Protein AF-A0A9P5YJB1-F1 (afdb_monomer)

Structure (mmCIF, N/CA/C/O backbone):
data_AF-A0A9P5YJB1-F1
#
_entry.id   AF-A0A9P5YJB1-F1
#
loop_
_atom_site.group_PDB
_atom_site.id
_atom_site.type_symbol
_atom_site.label_atom_id
_atom_site.label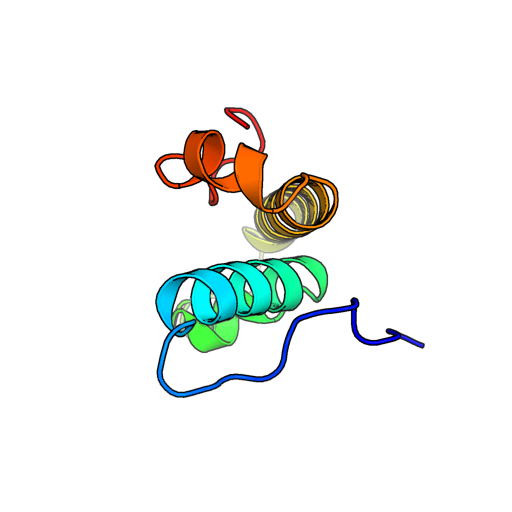_alt_id
_atom_site.label_comp_id
_atom_site.label_asym_id
_atom_site.label_entity_id
_atom_site.label_seq_id
_atom_site.pdbx_PDB_ins_code
_atom_site.Cartn_x
_atom_site.Cartn_y
_atom_site.Cartn_z
_atom_site.occupancy
_atom_site.B_iso_or_equiv
_atom_site.auth_seq_id
_atom_site.auth_comp_id
_atom_site.auth_asym_id
_atom_site.auth_atom_id
_atom_site.pdbx_PDB_model_num
ATOM 1 N N . SER A 1 1 ? 16.277 14.973 4.042 1.00 41.62 1 SER A N 1
ATOM 2 C CA . SER A 1 1 ? 15.562 14.670 5.292 1.00 41.62 1 SER A CA 1
ATOM 3 C C . SER A 1 1 ? 14.194 14.118 4.959 1.00 41.62 1 SER A C 1
ATOM 5 O O . SER A 1 1 ? 13.335 14.877 4.539 1.00 41.62 1 SER A O 1
ATOM 7 N N . SER A 1 2 ? 14.007 12.803 5.047 1.00 51.22 2 SER A N 1
ATOM 8 C CA . SER A 1 2 ? 12.696 12.166 4.903 1.00 51.22 2 SER A CA 1
ATOM 9 C C . SER A 1 2 ? 11.957 12.313 6.233 1.00 51.22 2 SER A C 1
ATOM 11 O O . SER A 1 2 ? 12.082 11.468 7.118 1.00 51.22 2 SER A O 1
ATOM 13 N N . SER A 1 3 ? 11.266 13.437 6.424 1.00 59.75 3 SER A N 1
ATOM 14 C CA . SER A 1 3 ? 10.294 13.552 7.513 1.00 59.75 3 SER A CA 1
ATOM 15 C C . SER A 1 3 ? 9.320 12.383 7.398 1.00 59.75 3 SER A C 1
ATOM 17 O O . SER A 1 3 ? 8.818 12.125 6.301 1.00 59.75 3 SER A O 1
ATOM 19 N N . LEU A 1 4 ? 9.086 11.663 8.498 1.00 60.62 4 LEU A N 1
ATOM 20 C CA . LEU A 1 4 ? 8.050 10.638 8.524 1.00 60.62 4 LEU A CA 1
ATOM 21 C C . LEU A 1 4 ? 6.742 11.300 8.052 1.00 60.62 4 LEU A C 1
ATOM 23 O O . LEU A 1 4 ? 6.387 12.348 8.604 1.00 60.62 4 LEU A O 1
ATOM 27 N N . PRO A 1 5 ? 6.036 10.750 7.048 1.00 68.56 5 PRO A N 1
ATOM 28 C CA . PRO A 1 5 ? 4.649 11.129 6.839 1.00 68.56 5 PRO A CA 1
ATOM 29 C C . PRO A 1 5 ? 3.883 10.906 8.145 1.00 68.56 5 PRO A C 1
ATOM 31 O O . PRO A 1 5 ? 4.332 10.148 9.009 1.00 68.56 5 PRO A O 1
ATOM 34 N N . ASN A 1 6 ? 2.748 11.584 8.308 1.00 81.81 6 ASN A N 1
ATOM 35 C CA . ASN A 1 6 ? 1.941 11.541 9.528 1.00 81.81 6 ASN A CA 1
ATOM 36 C C . ASN A 1 6 ? 1.191 10.197 9.671 1.00 81.81 6 ASN A C 1
ATOM 38 O O . ASN A 1 6 ? -0.026 10.162 9.797 1.00 81.81 6 ASN A O 1
ATOM 42 N N . ILE A 1 7 ? 1.929 9.088 9.589 1.00 85.62 7 ILE A N 1
ATOM 43 C CA . ILE A 1 7 ? 1.449 7.718 9.726 1.00 85.62 7 ILE A CA 1
ATOM 44 C C . ILE A 1 7 ? 1.106 7.501 11.192 1.00 85.62 7 ILE A C 1
ATOM 46 O O . ILE A 1 7 ? 1.943 7.682 12.087 1.00 85.62 7 ILE A O 1
ATOM 50 N N . THR A 1 8 ? -0.131 7.088 11.440 1.00 90.12 8 THR A N 1
ATOM 51 C CA . THR A 1 8 ? -0.598 6.803 12.796 1.00 90.12 8 THR A CA 1
ATOM 52 C C . THR A 1 8 ? 0.176 5.615 13.357 1.00 90.12 8 THR A C 1
ATOM 54 O O . THR A 1 8 ? 0.282 4.579 12.709 1.00 90.12 8 THR A O 1
ATOM 57 N N . LYS A 1 9 ? 0.708 5.721 14.582 1.00 92.12 9 LYS A N 1
ATOM 58 C CA . LYS A 1 9 ? 1.417 4.598 15.221 1.00 92.12 9 LYS A CA 1
ATOM 59 C C . LYS A 1 9 ? 0.519 3.357 15.303 1.00 92.12 9 LYS A C 1
ATOM 61 O O . LYS A 1 9 ? -0.680 3.466 15.570 1.00 92.12 9 LYS A O 1
ATOM 66 N N . LEU A 1 10 ? 1.117 2.181 15.109 1.00 93.94 10 LEU A N 1
ATOM 67 C CA . LEU A 1 10 ? 0.426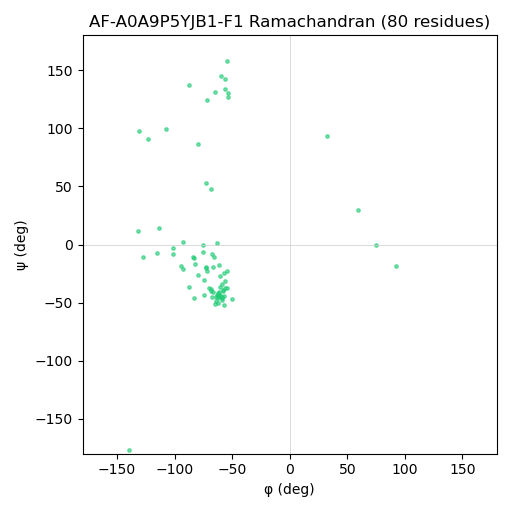 0.902 15.254 1.00 93.94 10 LEU A CA 1
ATOM 68 C C . LEU A 1 10 ? -0.204 0.781 16.651 1.00 93.94 10 LEU A C 1
ATOM 70 O O . LEU A 1 10 ? 0.436 1.065 17.665 1.00 93.94 10 LEU A O 1
ATOM 74 N N . ASN A 1 11 ? -1.458 0.344 16.691 1.00 93.50 11 ASN A N 1
ATOM 75 C CA . ASN A 1 11 ? -2.242 0.077 17.888 1.00 93.50 11 ASN A CA 1
ATOM 76 C C . ASN A 1 11 ? -3.081 -1.203 17.704 1.00 93.50 11 ASN A C 1
ATOM 78 O O . ASN A 1 11 ? -2.988 -1.883 16.683 1.00 93.50 11 ASN A O 1
ATOM 82 N N . SER A 1 12 ? -3.908 -1.547 18.693 1.00 94.56 12 SER A N 1
ATOM 83 C CA . SER A 1 12 ? -4.686 -2.795 18.709 1.00 94.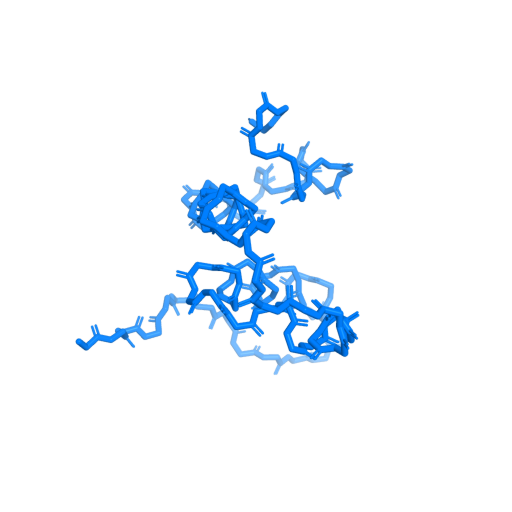56 12 SER A CA 1
ATOM 84 C C . SER A 1 12 ? -5.791 -2.894 17.648 1.00 94.56 12 SER A C 1
ATOM 86 O O . SER A 1 12 ? -6.386 -3.958 17.507 1.00 94.56 12 SER A O 1
ATOM 88 N N . THR A 1 13 ? -6.087 -1.817 16.913 1.00 95.25 13 THR A N 1
ATOM 89 C CA . THR A 1 13 ? -7.248 -1.736 16.006 1.00 95.25 13 THR A CA 1
ATOM 90 C C . THR A 1 13 ? -6.917 -1.303 14.577 1.00 95.25 13 THR A C 1
ATOM 92 O O . THR A 1 13 ? -7.773 -1.428 13.706 1.00 95.25 13 THR A O 1
ATOM 95 N N . ASN A 1 14 ? -5.698 -0.823 14.297 1.00 94.00 14 ASN A N 1
ATOM 96 C CA . ASN A 1 14 ? -5.362 -0.193 13.012 1.00 94.00 14 ASN A CA 1
ATOM 97 C C . ASN A 1 14 ? -4.347 -0.962 12.152 1.00 94.00 14 ASN A C 1
ATOM 99 O O . ASN A 1 14 ? -3.835 -0.381 11.200 1.00 94.00 14 ASN A O 1
ATOM 103 N N . TYR A 1 15 ? -4.054 -2.233 12.451 1.00 92.88 15 TYR A N 1
ATOM 104 C CA . TYR A 1 15 ? -2.990 -2.986 11.768 1.00 92.88 15 TYR A CA 1
ATOM 105 C C . TYR A 1 15 ? -3.076 -2.920 10.239 1.00 92.88 15 TYR A C 1
ATOM 107 O O . TYR A 1 15 ? -2.076 -2.624 9.600 1.00 92.88 15 TYR A O 1
ATOM 115 N N . ASN A 1 16 ? -4.261 -3.135 9.658 1.00 91.62 16 ASN A N 1
ATOM 116 C CA . ASN A 1 16 ? -4.428 -3.132 8.202 1.00 91.62 16 ASN A CA 1
ATOM 117 C C . ASN A 1 16 ? -4.085 -1.765 7.593 1.00 91.62 16 ASN A C 1
ATOM 119 O O . ASN A 1 16 ? -3.265 -1.682 6.690 1.00 91.62 16 ASN A O 1
ATOM 123 N N . THR A 1 17 ? -4.656 -0.685 8.135 1.00 90.81 17 THR A N 1
ATOM 124 C CA . THR A 1 17 ? -4.369 0.679 7.669 1.00 90.81 17 THR A CA 1
ATOM 125 C C . THR A 1 17 ? -2.898 1.036 7.868 1.00 90.81 17 THR A C 1
ATOM 127 O O . THR A 1 17 ? -2.266 1.576 6.967 1.00 90.81 17 THR A O 1
ATOM 130 N N . TRP A 1 18 ? -2.333 0.690 9.027 1.00 93.62 18 TRP A N 1
ATOM 131 C CA . TRP A 1 18 ? -0.927 0.929 9.334 1.00 93.62 18 TRP A CA 1
ATOM 132 C C . TRP A 1 18 ? 0.004 0.185 8.370 1.00 93.62 18 TRP A C 1
ATOM 134 O O . TRP A 1 18 ? 0.972 0.766 7.889 1.00 93.62 18 TRP A O 1
ATOM 144 N N . ALA A 1 19 ? -0.288 -1.082 8.070 1.00 92.69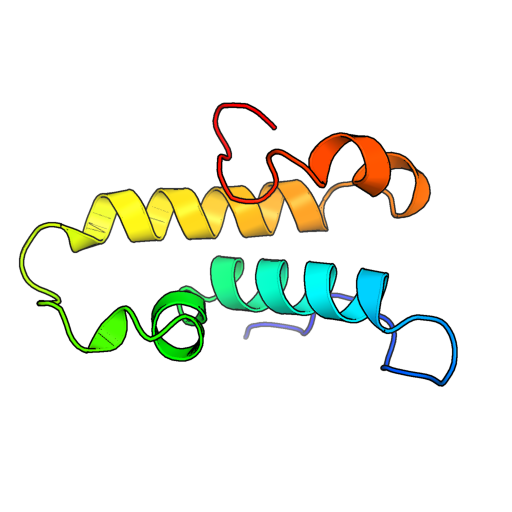 19 ALA A N 1
ATOM 145 C CA . ALA A 1 19 ? 0.507 -1.889 7.153 1.00 92.69 19 ALA A CA 1
ATOM 146 C C . ALA A 1 19 ? 0.485 -1.302 5.733 1.00 92.69 19 ALA A C 1
ATOM 148 O O . ALA A 1 19 ? 1.547 -1.173 5.124 1.00 92.69 19 ALA A O 1
ATOM 149 N N . ASP A 1 20 ? -0.688 -0.878 5.249 1.00 91.38 20 ASP A N 1
ATOM 150 C CA . ASP A 1 20 ? -0.841 -0.240 3.935 1.00 91.38 20 ASP A CA 1
ATOM 151 C C . ASP A 1 20 ? -0.044 1.081 3.857 1.00 91.38 20 ASP A C 1
ATOM 153 O O . ASP A 1 20 ? 0.695 1.325 2.900 1.00 91.38 20 ASP A O 1
ATOM 157 N N . GLU A 1 21 ? -0.121 1.920 4.896 1.00 91.81 21 GLU A N 1
ATOM 158 C CA . GLU A 1 21 ? 0.611 3.193 4.973 1.00 91.81 21 GLU A CA 1
ATOM 159 C C . GLU A 1 21 ? 2.127 3.012 5.071 1.00 91.81 21 GLU A C 1
ATOM 161 O O . GLU A 1 21 ? 2.889 3.740 4.427 1.00 91.81 21 GLU A O 1
ATOM 166 N N . VAL A 1 22 ? 2.583 2.039 5.861 1.00 92.56 22 VAL A N 1
ATOM 167 C CA . VAL A 1 22 ? 4.010 1.729 5.993 1.00 92.56 22 VAL A CA 1
ATOM 168 C C . VAL A 1 22 ? 4.557 1.129 4.703 1.00 92.56 22 VAL A C 1
ATOM 170 O O . VAL A 1 22 ? 5.649 1.522 4.290 1.00 92.56 22 VAL A O 1
ATOM 173 N N . LYS A 1 23 ? 3.803 0.256 4.022 1.00 91.75 23 LYS A N 1
ATOM 174 C CA . LYS A 1 23 ? 4.153 -0.228 2.679 1.00 91.75 23 LYS A CA 1
ATOM 175 C C . LYS A 1 23 ? 4.308 0.943 1.710 1.00 91.75 23 LYS A C 1
ATOM 177 O O . LYS A 1 23 ? 5.375 1.099 1.121 1.00 91.75 23 LYS A O 1
ATOM 182 N N . ALA A 1 24 ? 3.311 1.826 1.625 1.00 89.19 24 ALA A N 1
ATOM 183 C CA . ALA A 1 24 ? 3.360 3.009 0.764 1.00 89.19 24 ALA A CA 1
ATOM 184 C C . ALA A 1 24 ? 4.554 3.926 1.083 1.00 89.19 24 ALA A C 1
ATOM 186 O O . ALA A 1 24 ? 5.232 4.423 0.178 1.00 89.19 24 ALA A O 1
ATOM 187 N N . TRP A 1 25 ? 4.871 4.115 2.366 1.00 90.06 25 TRP A N 1
ATOM 188 C CA . TRP A 1 25 ? 6.054 4.869 2.768 1.00 90.06 25 TRP A CA 1
ATOM 189 C C . TRP A 1 25 ? 7.351 4.201 2.317 1.00 90.06 25 TRP A C 1
ATOM 191 O O . TRP A 1 25 ? 8.178 4.865 1.692 1.00 90.06 25 TRP A O 1
ATOM 201 N N . LEU A 1 26 ? 7.524 2.902 2.554 1.00 88.94 26 LEU A N 1
ATOM 202 C CA . LEU A 1 26 ? 8.706 2.158 2.108 1.00 88.94 26 LEU A CA 1
ATOM 203 C C . LEU A 1 26 ? 8.846 2.172 0.576 1.00 88.94 26 LEU A C 1
ATOM 205 O O . LEU A 1 26 ? 9.964 2.311 0.073 1.00 88.94 26 LEU A O 1
ATOM 209 N N . CYS A 1 27 ? 7.732 2.117 -0.163 1.00 87.00 27 CYS A N 1
ATOM 210 C CA . CYS A 1 27 ? 7.708 2.303 -1.615 1.00 87.00 27 CYS A CA 1
ATOM 211 C C . CYS A 1 27 ? 8.182 3.715 -2.003 1.00 87.00 27 CYS A C 1
ATOM 213 O O . CYS A 1 27 ? 9.076 3.857 -2.833 1.00 87.00 27 CYS A O 1
ATOM 215 N N . SER A 1 28 ? 7.691 4.767 -1.331 1.00 83.62 28 SER A N 1
ATOM 216 C CA . SER A 1 28 ? 8.128 6.159 -1.567 1.00 83.62 28 SER A CA 1
ATOM 217 C C . SER A 1 28 ? 9.627 6.388 -1.304 1.00 83.62 28 SER A C 1
ATOM 219 O O . SER A 1 28 ? 10.237 7.299 -1.874 1.00 83.62 28 SER A O 1
ATOM 221 N N . GLN A 1 29 ? 10.215 5.571 -0.424 1.00 84.50 29 GLN A N 1
ATOM 222 C CA . GLN A 1 29 ? 11.634 5.597 -0.073 1.00 84.50 29 GLN A CA 1
ATOM 223 C C . GLN A 1 29 ? 12.477 4.625 -0.920 1.00 84.50 29 GLN A C 1
ATOM 225 O O . GLN A 1 29 ? 13.687 4.561 -0.719 1.00 84.50 29 GLN A O 1
ATOM 230 N N . ASN A 1 30 ? 11.878 3.906 -1.878 1.00 80.69 30 ASN A N 1
ATOM 231 C CA . ASN A 1 30 ? 12.530 2.897 -2.723 1.00 80.69 30 ASN A CA 1
ATOM 232 C C . ASN A 1 30 ? 13.172 1.731 -1.944 1.00 80.69 30 ASN A C 1
ATOM 234 O O . ASN A 1 30 ? 14.171 1.169 -2.387 1.00 80.69 30 ASN A O 1
ATOM 238 N N . VAL A 1 31 ? 12.632 1.380 -0.774 1.00 83.19 31 VAL A N 1
ATOM 239 C CA . VAL A 1 31 ? 13.164 0.296 0.079 1.00 83.19 31 VAL A CA 1
ATOM 240 C C . VAL A 1 31 ? 12.203 -0.883 0.227 1.00 83.19 31 VAL A C 1
ATOM 242 O O . VAL A 1 31 ? 12.584 -1.912 0.780 1.00 83.19 31 VAL A O 1
ATOM 245 N N . TRP A 1 32 ? 10.970 -0.770 -0.279 1.00 84.50 32 TRP A N 1
ATOM 246 C CA . TRP A 1 32 ? 9.986 -1.854 -0.215 1.00 84.50 32 TRP A CA 1
ATOM 247 C C . TRP A 1 32 ? 10.457 -3.139 -0.909 1.00 84.50 32 TRP A C 1
ATOM 249 O O . TRP A 1 32 ? 10.219 -4.224 -0.393 1.00 84.50 32 TRP A O 1
ATOM 259 N N . CYS A 1 33 ? 11.221 -3.034 -2.001 1.00 75.31 33 CYS A N 1
ATOM 260 C CA . CYS A 1 33 ? 11.779 -4.186 -2.719 1.00 75.31 33 CYS A CA 1
ATOM 261 C C . CYS A 1 33 ? 12.659 -5.111 -1.850 1.00 75.31 33 CYS A C 1
ATOM 263 O O . CYS A 1 33 ? 12.777 -6.302 -2.142 1.00 75.31 33 CYS A O 1
ATOM 265 N N . ILE A 1 34 ? 13.242 -4.590 -0.763 1.00 79.56 34 ILE A N 1
ATOM 266 C CA . ILE A 1 34 ? 13.996 -5.378 0.224 1.00 79.56 34 ILE A CA 1
ATOM 267 C C . ILE A 1 34 ? 13.035 -6.191 1.094 1.00 79.56 34 ILE A C 1
ATOM 269 O O . ILE A 1 34 ? 13.280 -7.364 1.367 1.00 79.56 34 ILE A O 1
ATOM 273 N N . VAL A 1 35 ? 11.939 -5.562 1.522 1.00 80.56 35 VAL A N 1
ATOM 274 C CA . VAL A 1 35 ? 10.918 -6.167 2.389 1.00 80.56 35 VAL A CA 1
ATOM 275 C C . VAL A 1 35 ? 10.122 -7.233 1.642 1.00 80.56 35 VAL A C 1
ATOM 277 O O . VAL A 1 35 ? 9.833 -8.282 2.208 1.00 80.56 35 VAL A O 1
ATOM 280 N N . ASP A 1 36 ? 9.841 -7.000 0.362 1.00 77.62 36 ASP A N 1
ATOM 281 C CA . ASP A 1 36 ? 9.115 -7.931 -0.507 1.00 77.62 36 ASP A CA 1
ATOM 282 C C . ASP A 1 36 ? 9.972 -9.132 -0.964 1.00 77.62 36 ASP A C 1
ATOM 284 O O . ASP A 1 36 ? 9.518 -10.000 -1.703 1.00 77.62 36 ASP A O 1
ATOM 288 N N . GLY A 1 37 ? 11.245 -9.202 -0.548 1.00 70.62 37 GLY A N 1
ATOM 289 C CA . GLY A 1 37 ? 12.163 -10.295 -0.896 1.00 70.62 37 GLY A CA 1
ATOM 290 C C . GLY A 1 37 ? 12.689 -10.258 -2.337 1.00 70.62 37 GLY A C 1
ATOM 291 O O . GLY A 1 37 ? 13.525 -11.087 -2.713 1.00 70.62 37 GLY A O 1
ATOM 292 N N . LEU A 1 38 ? 12.273 -9.266 -3.130 1.00 64.31 38 LEU A N 1
ATOM 293 C CA . LEU A 1 38 ? 12.706 -9.060 -4.514 1.00 64.31 38 LEU A CA 1
ATOM 294 C C . LEU A 1 38 ? 14.193 -8.686 -4.627 1.00 64.31 38 LEU A C 1
ATOM 296 O O . LEU A 1 38 ? 14.805 -8.913 -5.668 1.00 64.31 38 LEU A O 1
ATOM 300 N N . SER A 1 39 ? 14.820 -8.206 -3.546 1.00 58.41 39 SER A N 1
ATOM 301 C CA . SER A 1 39 ? 16.255 -7.871 -3.495 1.00 58.41 39 SER A CA 1
ATOM 302 C C . SER A 1 39 ? 17.237 -9.037 -3.704 1.00 58.41 39 SER A C 1
ATOM 304 O O . SER A 1 39 ? 18.444 -8.804 -3.691 1.00 58.41 39 SER A O 1
ATOM 306 N N . THR A 1 40 ? 16.780 -10.272 -3.940 1.00 54.12 40 THR A N 1
ATOM 307 C CA . THR A 1 40 ? 17.662 -11.347 -4.443 1.00 54.12 40 THR A CA 1
ATOM 308 C C . THR A 1 40 ? 17.871 -11.310 -5.962 1.00 54.12 40 THR A C 1
ATOM 310 O O . THR A 1 40 ? 18.834 -11.902 -6.449 1.00 54.12 40 THR A O 1
ATOM 313 N N . CYS A 1 41 ? 17.037 -10.596 -6.724 1.00 50.06 41 CYS A N 1
ATOM 314 C CA . CYS A 1 41 ? 17.096 -10.585 -8.183 1.00 50.06 41 CYS A CA 1
ATOM 315 C C . CYS A 1 41 ? 17.655 -9.252 -8.706 1.00 50.06 41 CYS A C 1
ATOM 317 O O . CYS A 1 41 ? 16.947 -8.256 -8.761 1.00 50.06 41 CYS A O 1
ATOM 319 N N . LEU A 1 42 ? 18.945 -9.259 -9.053 1.00 49.25 42 LEU A N 1
ATOM 320 C CA . LEU A 1 42 ? 19.630 -8.341 -9.974 1.00 49.25 42 LE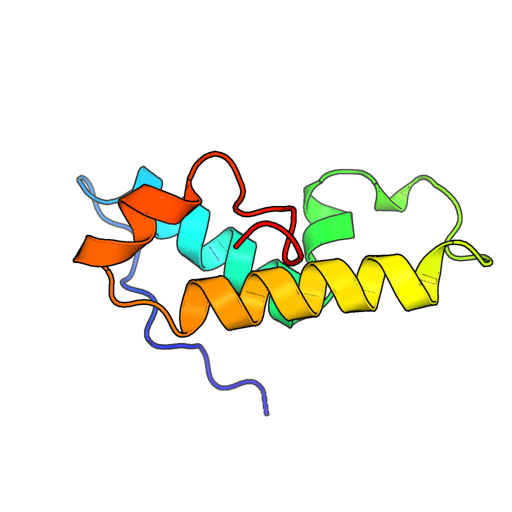U A CA 1
ATOM 321 C C . LEU A 1 42 ? 19.102 -6.893 -10.026 1.00 49.25 42 LEU A C 1
ATOM 323 O O . LEU A 1 42 ? 18.314 -6.540 -10.900 1.00 49.25 42 LEU A O 1
ATOM 327 N N . LEU A 1 43 ? 19.719 -6.028 -9.215 1.00 53.38 43 LEU A N 1
ATOM 328 C CA . LEU A 1 43 ? 19.791 -4.581 -9.451 1.00 53.38 43 LEU A CA 1
ATOM 329 C C . LEU A 1 43 ? 20.670 -4.241 -10.676 1.00 53.38 43 LEU A C 1
ATOM 331 O O . LEU A 1 43 ? 21.580 -3.409 -10.606 1.00 53.38 43 LEU A O 1
ATOM 335 N N . THR A 1 44 ? 20.454 -4.934 -11.795 1.00 53.69 44 THR A N 1
ATOM 336 C CA . THR A 1 44 ? 21.035 -4.563 -13.081 1.00 53.69 44 THR A CA 1
ATOM 337 C C . THR A 1 44 ? 19.957 -4.560 -14.165 1.00 53.69 44 THR A C 1
ATOM 339 O O . THR A 1 44 ? 19.668 -5.578 -14.790 1.00 53.69 44 THR A O 1
ATOM 342 N N . VAL A 1 45 ? 19.447 -3.358 -14.440 1.00 53.62 45 VAL A N 1
ATOM 343 C CA . VAL A 1 45 ? 18.746 -2.899 -15.659 1.00 53.62 45 VAL A CA 1
ATOM 344 C C . VAL A 1 45 ? 17.210 -3.019 -15.663 1.00 53.62 45 VAL A C 1
ATOM 346 O O . VAL A 1 45 ? 16.570 -2.236 -16.363 1.00 53.62 45 VAL A O 1
ATOM 349 N N . LEU A 1 46 ? 16.579 -3.833 -14.808 1.00 53.34 46 LEU A N 1
ATOM 350 C CA . LEU A 1 46 ? 15.120 -3.736 -14.553 1.00 53.34 46 LEU A CA 1
ATOM 351 C C . LEU A 1 46 ? 14.745 -2.529 -13.655 1.00 53.34 46 LEU A C 1
ATOM 353 O O . LEU A 1 46 ? 13.573 -2.190 -13.485 1.00 53.34 46 LEU A O 1
ATOM 357 N N . ASP A 1 47 ? 15.753 -1.829 -13.132 1.00 66.44 47 ASP A N 1
ATOM 358 C CA . ASP A 1 47 ? 15.664 -1.151 -11.837 1.00 66.44 47 ASP A CA 1
ATOM 359 C C . ASP A 1 47 ? 15.113 0.262 -11.860 1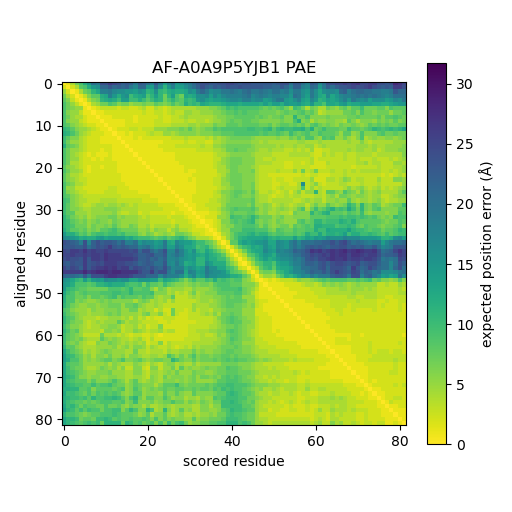.00 66.44 47 ASP A C 1
ATOM 361 O O . ASP A 1 47 ? 14.398 0.657 -10.951 1.00 66.44 47 ASP A O 1
ATOM 365 N N . ALA A 1 48 ? 15.404 1.072 -12.874 1.00 71.00 48 ALA A N 1
ATOM 366 C CA . ALA A 1 48 ? 15.041 2.486 -12.788 1.00 71.00 48 ALA A CA 1
ATOM 367 C C . ALA A 1 48 ? 13.535 2.730 -12.967 1.00 71.00 48 ALA A C 1
ATOM 369 O O . ALA A 1 48 ? 13.012 3.712 -12.443 1.00 71.00 48 ALA A O 1
ATOM 370 N N . TRP A 1 49 ? 12.848 1.887 -13.744 1.00 77.06 49 TRP A N 1
ATOM 371 C CA . TRP A 1 49 ? 11.425 2.065 -14.035 1.00 77.06 49 TRP A CA 1
ATOM 372 C C . TRP A 1 49 ? 10.539 1.494 -12.932 1.00 77.06 49 TRP A C 1
ATOM 374 O O . TRP A 1 49 ? 9.656 2.202 -12.457 1.00 77.06 49 TRP A O 1
ATOM 384 N N . GLN A 1 50 ? 10.820 0.274 -12.463 1.00 78.00 50 GLN A N 1
ATOM 385 C CA . GLN A 1 50 ? 10.060 -0.317 -11.361 1.00 78.00 50 GLN A CA 1
ATOM 386 C C . GLN A 1 50 ? 10.199 0.517 -10.083 1.00 78.00 50 GLN A C 1
ATOM 388 O O . GLN A 1 50 ? 9.199 0.837 -9.453 1.00 78.00 50 GLN A O 1
ATOM 393 N N . ILE A 1 51 ? 11.409 1.002 -9.776 1.00 78.94 51 ILE A N 1
ATOM 394 C CA . ILE A 1 51 ? 11.628 1.927 -8.654 1.00 78.94 51 ILE A CA 1
ATOM 395 C C . ILE A 1 51 ? 10.774 3.197 -8.802 1.00 78.94 51 ILE A C 1
ATOM 397 O O . ILE A 1 51 ? 10.232 3.700 -7.822 1.00 78.94 51 ILE A O 1
ATOM 401 N N . LYS A 1 52 ? 10.629 3.738 -10.020 1.00 83.56 52 LYS A N 1
ATOM 402 C CA . LYS A 1 52 ? 9.776 4.914 -10.260 1.00 83.56 52 LYS A CA 1
ATOM 403 C C . LYS A 1 52 ? 8.291 4.598 -10.084 1.00 83.56 52 LYS A C 1
ATOM 405 O O . LYS A 1 52 ? 7.582 5.457 -9.565 1.00 83.56 52 LYS A O 1
ATOM 410 N N . LEU A 1 53 ? 7.838 3.414 -10.501 1.00 86.00 53 LEU A N 1
ATOM 411 C CA . LEU A 1 53 ? 6.459 2.966 -10.298 1.00 86.00 53 LEU A CA 1
ATOM 412 C C . LEU A 1 53 ? 6.155 2.796 -8.808 1.00 86.00 53 LEU A C 1
ATOM 414 O O . LEU A 1 53 ? 5.218 3.422 -8.321 1.00 86.00 53 LEU A O 1
ATOM 418 N N . ASP A 1 54 ? 6.990 2.068 -8.069 1.00 84.56 54 ASP A N 1
ATOM 419 C CA . ASP A 1 54 ? 6.814 1.874 -6.625 1.00 84.56 54 ASP A CA 1
ATOM 420 C C . ASP A 1 54 ? 6.778 3.226 -5.902 1.00 84.56 54 ASP A C 1
ATOM 422 O O . ASP A 1 54 ? 5.891 3.505 -5.091 1.00 84.56 54 ASP A O 1
ATOM 426 N N . LYS A 1 55 ? 7.696 4.131 -6.260 1.00 87.38 55 LYS A N 1
ATOM 427 C CA . LYS A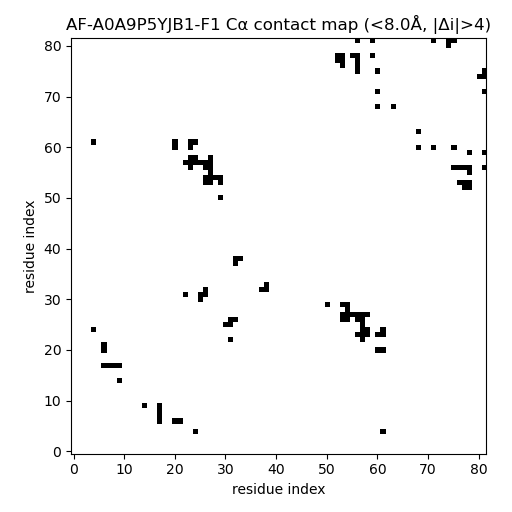 1 55 ? 7.730 5.478 -5.692 1.00 87.38 55 LYS A CA 1
ATOM 428 C C . LYS A 1 55 ? 6.451 6.266 -5.975 1.00 87.38 55 LYS A C 1
ATOM 430 O O . LYS A 1 55 ? 5.944 6.941 -5.078 1.00 87.38 55 LYS A O 1
ATOM 435 N N . ALA A 1 56 ? 5.944 6.202 -7.207 1.00 89.38 56 ALA A N 1
ATOM 436 C CA . ALA A 1 56 ? 4.705 6.866 -7.598 1.00 89.38 56 ALA A CA 1
ATOM 437 C C . ALA A 1 56 ? 3.503 6.293 -6.834 1.00 89.38 56 ALA A C 1
ATOM 439 O O . ALA A 1 56 ? 2.735 7.068 -6.271 1.00 89.38 56 ALA A O 1
ATOM 440 N N . ALA A 1 57 ? 3.398 4.966 -6.732 1.00 90.56 57 ALA A N 1
ATOM 441 C CA . ALA A 1 57 ? 2.338 4.286 -5.989 1.00 90.56 57 ALA A CA 1
ATOM 442 C C . ALA A 1 57 ? 2.326 4.706 -4.515 1.00 90.56 57 ALA A C 1
ATOM 444 O O . ALA A 1 57 ? 1.289 5.104 -3.981 1.00 90.56 57 ALA A O 1
ATOM 445 N N . GLY A 1 58 ? 3.506 4.732 -3.886 1.00 89.94 58 GLY A N 1
ATOM 446 C CA . GLY A 1 58 ? 3.668 5.189 -2.509 1.00 89.94 58 GLY A CA 1
ATOM 447 C C . GLY A 1 58 ? 3.206 6.632 -2.300 1.00 89.94 58 GLY A C 1
ATOM 448 O O . GLY A 1 58 ? 2.482 6.917 -1.348 1.00 89.94 58 GLY A O 1
ATOM 449 N N . TYR A 1 59 ? 3.575 7.550 -3.200 1.00 91.38 59 TYR A N 1
ATOM 450 C CA . TYR A 1 59 ? 3.124 8.940 -3.098 1.00 91.38 59 TYR A CA 1
ATOM 451 C C . TYR A 1 59 ? 1.626 9.106 -3.334 1.00 91.38 59 TYR A C 1
ATOM 453 O O . TYR A 1 59 ? 0.991 9.822 -2.564 1.00 91.38 59 TYR A O 1
ATOM 461 N N . ILE A 1 60 ? 1.064 8.459 -4.360 1.00 91.81 60 ILE A N 1
ATOM 462 C CA . ILE A 1 60 ? -0.373 8.543 -4.654 1.00 91.81 60 ILE A CA 1
ATOM 463 C C . ILE A 1 60 ? -1.164 8.049 -3.441 1.00 91.81 60 ILE A C 1
ATOM 465 O O . ILE A 1 60 ? -2.038 8.762 -2.959 1.00 91.81 60 ILE A O 1
ATOM 469 N N . PHE A 1 61 ? -0.799 6.895 -2.873 1.00 91.69 61 PHE A N 1
ATOM 470 C CA . PHE A 1 61 ? -1.475 6.353 -1.693 1.00 91.69 61 PHE A CA 1
ATOM 471 C C . PHE A 1 61 ? -1.384 7.276 -0.466 1.00 91.69 61 PHE A C 1
ATOM 473 O O . PHE A 1 61 ? -2.364 7.442 0.258 1.00 91.69 61 PHE A O 1
ATOM 480 N N . LEU A 1 62 ? -0.221 7.895 -0.226 1.00 90.19 62 LEU A N 1
ATOM 481 C CA . LEU A 1 62 ? -0.010 8.802 0.912 1.00 90.19 62 LEU A CA 1
ATOM 482 C C . LEU A 1 62 ? -0.727 10.153 0.768 1.00 90.19 62 LEU A C 1
ATOM 484 O O . LEU A 1 62 ? -0.961 10.814 1.777 1.00 90.19 62 LEU A O 1
ATOM 488 N N . LEU A 1 63 ? -1.054 10.577 -0.456 1.00 90.38 63 LEU A N 1
ATOM 489 C CA . LEU A 1 63 ? -1.792 11.817 -0.724 1.00 90.38 63 LEU A CA 1
ATOM 490 C C . LEU A 1 63 ? -3.314 11.654 -0.610 1.00 90.38 63 LEU A C 1
ATOM 492 O O . LEU A 1 63 ? -4.038 12.648 -0.634 1.00 90.38 63 LEU A O 1
ATOM 496 N N . VAL A 1 64 ? -3.802 10.420 -0.502 1.00 90.50 64 VAL A N 1
ATOM 497 C CA . VAL A 1 64 ? -5.230 10.102 -0.443 1.00 90.50 64 VAL A CA 1
ATOM 498 C C . VAL A 1 64 ? -5.715 10.162 1.005 1.00 90.50 64 VAL A C 1
ATOM 500 O O . VAL A 1 64 ? -5.053 9.660 1.914 1.00 90.50 64 VAL A O 1
ATOM 503 N N . GLU A 1 65 ? -6.888 10.761 1.223 1.00 89.94 65 GLU A N 1
ATOM 504 C CA . GLU A 1 65 ? -7.528 10.795 2.542 1.00 89.94 65 GLU A CA 1
ATOM 505 C C . GLU A 1 65 ? -7.809 9.378 3.067 1.00 89.94 65 GLU A C 1
ATOM 507 O O . GLU A 1 65 ? -8.168 8.472 2.311 1.00 89.94 65 GLU A O 1
ATOM 512 N N . ASP A 1 66 ? -7.700 9.179 4.382 1.00 87.56 66 ASP A N 1
ATOM 513 C CA . ASP A 1 66 ? -7.786 7.849 5.001 1.00 87.56 66 ASP A CA 1
ATOM 514 C C . ASP A 1 66 ? -9.087 7.099 4.680 1.00 87.56 66 ASP A C 1
ATOM 516 O O . ASP A 1 66 ? -9.080 5.887 4.461 1.00 87.56 66 ASP A O 1
ATOM 520 N N . ASN A 1 67 ? -10.208 7.819 4.604 1.00 90.25 67 ASN A N 1
ATOM 521 C CA . ASN A 1 67 ? -11.516 7.264 4.249 1.00 90.25 67 ASN A 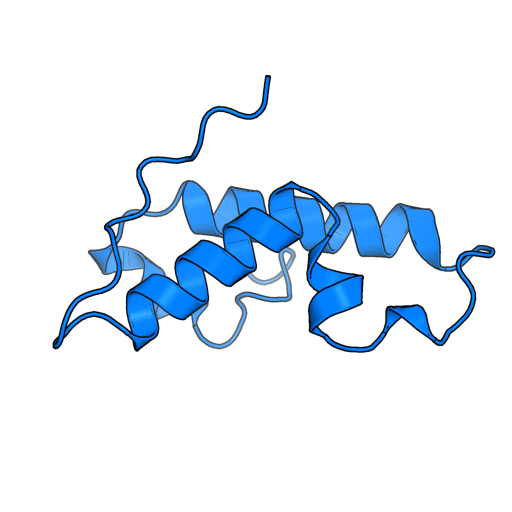CA 1
ATOM 522 C C . ASN A 1 67 ? -11.645 6.908 2.754 1.00 90.25 67 ASN A C 1
ATOM 524 O O . ASN A 1 67 ? -12.502 6.095 2.411 1.00 90.25 67 ASN A O 1
ATOM 528 N N . GLN A 1 68 ? -10.807 7.474 1.879 1.00 93.25 68 GLN A N 1
ATOM 529 C CA . GLN A 1 68 ? -10.804 7.213 0.435 1.00 93.25 68 GLN A CA 1
ATOM 530 C C . GLN A 1 68 ? -9.842 6.084 0.035 1.00 93.25 68 GLN A C 1
ATOM 532 O O . GLN A 1 68 ? -10.055 5.435 -0.991 1.00 93.25 68 GLN A O 1
ATOM 537 N N . LYS A 1 69 ? -8.832 5.766 0.863 1.00 90.81 69 LYS A N 1
ATOM 538 C CA . LYS A 1 69 ? -7.855 4.679 0.613 1.00 90.81 69 LYS A CA 1
ATOM 539 C C . LYS A 1 69 ? -8.505 3.314 0.343 1.00 90.81 69 LYS A C 1
ATOM 541 O O . LYS A 1 69 ? -7.905 2.465 -0.314 1.00 90.81 69 LYS A O 1
ATOM 546 N N . ILE A 1 70 ? -9.748 3.099 0.786 1.00 91.44 70 ILE A N 1
ATOM 547 C CA . ILE A 1 70 ? -10.516 1.877 0.503 1.00 91.44 70 ILE A CA 1
ATOM 548 C C . ILE A 1 70 ? -10.670 1.590 -0.998 1.00 91.44 70 ILE A C 1
ATOM 550 O O . ILE A 1 70 ? -10.676 0.424 -1.390 1.00 91.44 70 ILE A O 1
ATOM 554 N N . HIS A 1 71 ? -10.729 2.627 -1.836 1.00 91.12 71 HIS A N 1
ATOM 555 C CA . HIS A 1 71 ? -10.857 2.487 -3.288 1.00 91.12 71 HIS A CA 1
ATOM 556 C C . HIS A 1 71 ? -9.569 2.000 -3.960 1.00 91.12 71 HIS A C 1
ATOM 558 O O . HIS A 1 71 ? -9.621 1.458 -5.060 1.00 91.12 71 HIS A O 1
ATOM 564 N N . LEU A 1 72 ? -8.426 2.136 -3.281 1.00 91.31 72 LEU A N 1
ATOM 565 C CA . LEU A 1 72 ? -7.110 1.814 -3.826 1.00 91.31 72 LEU A CA 1
ATOM 566 C C . LEU A 1 72 ? -6.572 0.462 -3.352 1.00 91.31 72 LEU A C 1
ATOM 568 O O . LEU A 1 72 ? -5.579 -0.012 -3.887 1.00 91.31 72 LEU A O 1
ATOM 572 N N . LYS A 1 73 ? -7.226 -0.205 -2.392 1.00 85.31 73 LYS A N 1
ATOM 573 C CA . LYS A 1 73 ? -6.717 -1.450 -1.782 1.00 85.31 73 LYS A CA 1
ATOM 574 C C . LYS A 1 73 ? -6.376 -2.557 -2.778 1.00 85.31 73 LYS A C 1
ATOM 576 O O . LYS A 1 73 ? -5.418 -3.287 -2.568 1.00 85.31 73 LYS A O 1
ATOM 581 N N . ALA A 1 74 ? -7.162 -2.704 -3.842 1.00 88.75 74 ALA A N 1
ATOM 582 C CA . ALA A 1 74 ? -6.946 -3.754 -4.840 1.00 88.75 74 ALA A CA 1
ATOM 583 C C . ALA A 1 74 ? -5.894 -3.387 -5.901 1.00 88.75 74 ALA A C 1
ATOM 585 O O . ALA A 1 74 ? -5.500 -4.240 -6.692 1.00 88.75 74 ALA A O 1
ATOM 586 N N . ILE A 1 75 ? -5.479 -2.120 -5.946 1.00 90.69 75 ILE A N 1
ATOM 587 C CA . ILE A 1 75 ? -4.650 -1.541 -7.010 1.00 90.69 75 ILE A CA 1
ATOM 588 C C . ILE A 1 75 ? -3.462 -0.743 -6.457 1.00 90.69 75 ILE A C 1
ATOM 590 O O . ILE A 1 75 ? -2.794 -0.055 -7.216 1.00 90.69 75 ILE A O 1
ATOM 594 N N . SER A 1 76 ? -3.169 -0.848 -5.155 1.00 85.06 76 SER A N 1
ATOM 595 C CA . SER A 1 76 ? -2.189 -0.012 -4.442 1.00 85.06 76 SER A CA 1
ATOM 596 C C . SER A 1 76 ? -0.759 -0.128 -4.964 1.00 85.06 76 SER A C 1
ATOM 598 O O . SER A 1 76 ? 0.078 0.712 -4.652 1.00 85.06 76 SER A O 1
ATOM 600 N N . ASP A 1 77 ? -0.485 -1.186 -5.720 1.00 83.88 77 ASP A N 1
ATOM 601 C CA . ASP A 1 77 ? 0.833 -1.520 -6.251 1.00 83.88 77 ASP A CA 1
ATOM 602 C C . ASP A 1 77 ? 0.968 -1.132 -7.737 1.00 83.88 77 ASP A C 1
ATOM 604 O O . ASP A 1 77 ? 2.034 -1.285 -8.327 1.00 83.88 77 ASP A O 1
ATOM 608 N N . ASP A 1 78 ? -0.109 -0.626 -8.352 1.00 87.06 78 ASP A N 1
ATOM 609 C CA . ASP A 1 78 ? -0.158 -0.220 -9.756 1.00 87.06 78 ASP A CA 1
ATOM 610 C C . ASP A 1 78 ? -0.578 1.256 -9.864 1.00 87.06 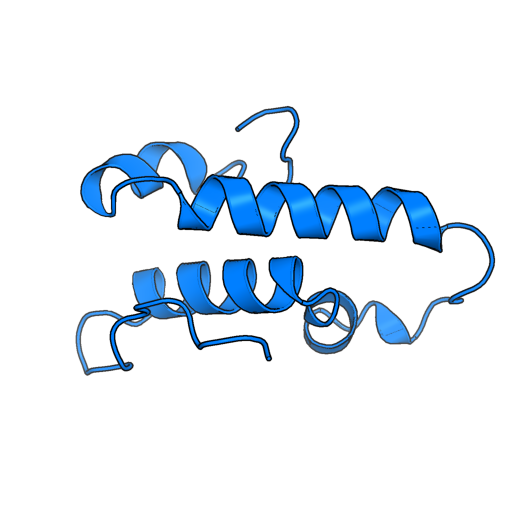78 ASP A C 1
ATOM 612 O O . ASP A 1 78 ? -1.769 1.563 -9.982 1.00 87.06 78 ASP A O 1
ATOM 616 N N . PRO A 1 79 ? 0.385 2.194 -9.870 1.00 86.19 79 PRO A N 1
ATOM 617 C CA . PRO A 1 79 ? 0.091 3.625 -9.882 1.00 86.19 79 PRO A CA 1
ATOM 618 C C . PRO A 1 79 ? -0.589 4.099 -11.171 1.00 86.19 79 PRO A C 1
ATOM 620 O O . PRO A 1 79 ? -1.026 5.241 -11.231 1.00 86.19 79 PRO A O 1
ATOM 623 N N . VAL A 1 80 ? -0.652 3.271 -12.219 1.00 88.94 80 VAL A N 1
ATOM 624 C CA . VAL A 1 80 ? -1.366 3.605 -13.462 1.00 88.94 80 VAL A CA 1
ATOM 625 C C . VAL A 1 80 ? -2.872 3.394 -13.300 1.00 88.94 80 VAL A C 1
ATOM 627 O O . VAL A 1 80 ? -3.661 4.023 -14.003 1.00 88.94 80 VAL A O 1
ATOM 630 N N . LYS A 1 81 ? -3.277 2.497 -12.396 1.00 86.06 81 LYS A N 1
ATOM 631 C CA . LYS A 1 81 ? -4.687 2.190 -12.128 1.00 86.06 81 LYS A CA 1
ATOM 632 C C . LYS A 1 81 ? -5.274 2.995 -10.969 1.00 86.06 81 LYS A C 1
ATOM 634 O O . LYS A 1 81 ? -6.499 3.023 -10.867 1.00 86.06 81 LYS A O 1
ATOM 639 N N . MET A 1 82 ? -4.425 3.564 -10.109 1.00 86.31 82 MET A N 1
ATOM 640 C CA . MET A 1 82 ? -4.791 4.405 -8.956 1.00 86.31 82 MET A CA 1
ATOM 641 C C . MET A 1 82 ? -5.192 5.811 -9.390 1.00 86.31 82 MET A C 1
ATOM 643 O O . MET A 1 82 ? -6.187 6.312 -8.825 1.00 86.31 82 MET A O 1
#

Solvent-accessible surface area (backbone atoms only — not comparable to full-atom values): 5008 Å² total; per-residue (Å²): 132,86,72,77,70,94,70,68,76,83,55,100,83,42,55,68,64,37,51,53,52,50,49,24,50,32,16,52,67,67,49,35,51,59,77,73,58,52,70,78,63,68,92,70,84,67,45,75,59,52,46,48,44,38,24,47,15,11,47,56,59,71,72,45,55,81,87,57,48,72,80,33,69,93,36,56,85,37,54,90,78,99

Sequence (82 aa):
SSSLPNITKLNSTNYNTWADEVKAWLCSQNVWCIVDGLSTCLLTVLDAWQIKLDKAAGYIFLLVEDNQKIHLKAISDDPVKM

Foldseek 3Di:
DPDDQPQDDDDPPCVVVNVLLVQLVCLLVLNNCVVVVVVVDDPPDVPPVLSVQSNLLSVVLSVDDSVRNVVCVVPSSGNVVD

pLDDT: mean 81.71, std 13.53, range [41.62, 95.25]

Radius of gyration: 13.14 Å; Cα contacts (8 Å, |Δi|>4): 64; chains: 1; bounding box: 33×26×34 Å

Secondary structure (DSSP, 8-state):
--PPP-PPPP-SS-HHHHHHHHHHHHHHTT-HHHHTTGGGS--SSSHHHHHHHHHHHHHHHHHS-TTTGGGGTTTTT-TTT-

Mean predicted aligned error: 7.13 Å

Organism: NCBI:txid109636